Protein AF-A0A496ZN50-F1 (afdb_monomer_lite)

Radius of gyration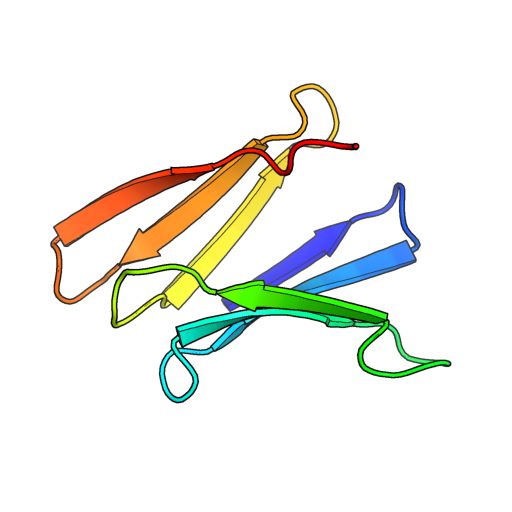: 11.62 Å; chains: 1; bounding box: 31×25×23 Å

Structure (mmCIF, N/CA/C/O backbone):
data_AF-A0A496ZN50-F1
#
_entry.id   AF-A0A496ZN50-F1
#
loop_
_atom_site.group_PDB
_atom_site.id
_atom_site.type_symbol
_atom_site.label_atom_id
_atom_site.label_alt_id
_atom_site.label_comp_id
_atom_site.label_asym_id
_atom_site.label_entity_id
_atom_site.label_seq_id
_atom_site.pdbx_PDB_ins_code
_atom_site.Cartn_x
_atom_site.Cartn_y
_atom_site.Cartn_z
_atom_site.occupancy
_atom_site.B_iso_or_equiv
_atom_site.auth_seq_id
_atom_site.auth_comp_id
_atom_site.auth_asym_id
_atom_site.auth_atom_id
_atom_site.pdbx_PDB_model_num
ATOM 1 N N . GLY A 1 1 ? -4.067 -4.104 -1.030 1.00 97.62 1 GLY A N 1
ATOM 2 C CA . GLY A 1 1 ? -3.767 -3.170 -2.144 1.00 97.62 1 GLY A CA 1
ATOM 3 C C . GLY A 1 1 ? -2.311 -3.244 -2.558 1.00 97.62 1 GLY A C 1
ATOM 4 O O . GLY A 1 1 ? -1.501 -3.707 -1.765 1.00 97.62 1 GLY A O 1
ATOM 5 N N . ILE A 1 2 ? -1.974 -2.797 -3.772 1.00 98.56 2 ILE A N 1
ATOM 6 C CA . ILE A 1 2 ? -0.610 -2.833 -4.326 1.00 98.56 2 ILE A CA 1
ATOM 7 C C . ILE A 1 2 ? -0.324 -1.577 -5.162 1.00 98.56 2 ILE A C 1
ATOM 9 O O . ILE A 1 2 ? -1.196 -1.135 -5.909 1.00 98.56 2 ILE A O 1
ATOM 13 N N . CYS A 1 3 ? 0.886 -1.024 -5.078 1.00 98.62 3 CYS A N 1
ATOM 14 C CA . CYS A 1 3 ? 1.389 -0.026 -6.029 1.00 98.62 3 CYS A CA 1
ATOM 15 C C . CYS A 1 3 ? 2.870 -0.262 -6.353 1.00 98.62 3 CYS A C 1
ATOM 17 O O . CYS A 1 3 ? 3.596 -0.855 -5.560 1.00 98.62 3 CYS A O 1
ATOM 19 N N . TYR A 1 4 ? 3.305 0.169 -7.537 1.00 98.19 4 TYR A N 1
ATOM 20 C CA . TYR A 1 4 ? 4.696 0.048 -7.975 1.00 98.19 4 TYR A CA 1
ATOM 21 C C . TYR A 1 4 ? 5.503 1.284 -7.567 1.00 98.19 4 TYR A C 1
ATOM 23 O O . TYR A 1 4 ? 5.050 2.412 -7.758 1.00 98.19 4 TYR A O 1
ATOM 31 N N . ASP A 1 5 ? 6.704 1.059 -7.046 1.00 97.31 5 ASP A N 1
ATOM 32 C CA . ASP A 1 5 ? 7.704 2.070 -6.730 1.00 97.31 5 ASP A CA 1
ATOM 33 C C . ASP A 1 5 ? 8.895 1.918 -7.675 1.00 97.31 5 ASP A C 1
ATOM 35 O O . ASP A 1 5 ? 9.753 1.045 -7.519 1.00 97.31 5 ASP A O 1
ATOM 39 N N . SER A 1 6 ? 8.961 2.812 -8.661 1.00 95.50 6 SER A N 1
ATOM 40 C CA . SER A 1 6 ? 10.029 2.821 -9.658 1.00 95.50 6 SER A CA 1
ATOM 41 C C . SER A 1 6 ? 11.398 3.185 -9.091 1.00 95.50 6 SER A C 1
ATOM 43 O O . SER A 1 6 ? 12.402 2.913 -9.741 1.00 95.50 6 SER A O 1
ATOM 45 N N . THR A 1 7 ? 11.467 3.821 -7.918 1.00 95.75 7 THR A N 1
ATOM 46 C CA . THR A 1 7 ? 12.750 4.195 -7.300 1.00 95.75 7 THR A CA 1
ATOM 47 C C . THR A 1 7 ? 13.440 2.998 -6.658 1.00 95.75 7 THR A C 1
ATOM 49 O O . THR A 1 7 ? 14.666 2.970 -6.552 1.00 95.75 7 THR A O 1
ATOM 52 N N . ARG A 1 8 ? 12.653 1.990 -6.270 1.00 95.69 8 ARG A N 1
ATOM 53 C CA . ARG A 1 8 ? 13.123 0.762 -5.626 1.00 95.69 8 ARG A CA 1
ATOM 54 C C . ARG A 1 8 ? 12.973 -0.482 -6.498 1.00 95.69 8 ARG A C 1
ATOM 56 O O . ARG A 1 8 ? 13.432 -1.536 -6.064 1.00 95.69 8 ARG A O 1
ATOM 63 N N . ASP A 1 9 ? 12.379 -0.352 -7.688 1.00 97.31 9 ASP A N 1
ATOM 64 C CA . ASP A 1 9 ? 12.029 -1.455 -8.597 1.00 97.31 9 ASP A CA 1
ATOM 65 C C . ASP A 1 9 ? 11.281 -2.569 -7.851 1.00 97.31 9 ASP A C 1
ATOM 67 O O . ASP A 1 9 ? 11.709 -3.719 -7.755 1.00 97.31 9 ASP A O 1
ATOM 71 N N . GLY A 1 10 ? 10.188 -2.178 -7.198 1.00 98.31 10 GLY A N 1
ATOM 72 C CA . GLY A 1 10 ? 9.434 -3.068 -6.327 1.00 98.31 10 GLY A CA 1
ATOM 73 C C . GLY A 1 10 ? 7.996 -2.624 -6.135 1.00 98.31 10 GLY A C 1
ATOM 74 O O . GLY A 1 10 ? 7.569 -1.569 -6.598 1.00 98.31 10 GLY A O 1
ATOM 75 N N . PHE A 1 11 ? 7.235 -3.456 -5.443 1.00 98.75 11 PHE A N 1
ATOM 76 C CA . PHE A 1 11 ? 5.830 -3.240 -5.159 1.00 98.75 11 PHE A CA 1
ATOM 77 C C . PHE A 1 11 ? 5.620 -3.039 -3.666 1.00 98.75 11 PHE A C 1
ATOM 79 O O . PHE A 1 11 ? 6.011 -3.881 -2.857 1.00 98.75 11 PHE A O 1
ATOM 86 N N . TRP A 1 12 ? 4.949 -1.948 -3.315 1.00 98.50 12 TRP A N 1
ATOM 87 C CA . TRP A 1 12 ? 4.407 -1.746 -1.981 1.00 98.50 12 TRP A CA 1
ATOM 88 C C . TRP A 1 12 ? 3.052 -2.435 -1.878 1.00 98.50 12 TRP A C 1
ATOM 90 O O . TRP A 1 12 ? 2.154 -2.164 -2.678 1.00 98.50 12 TRP A O 1
ATOM 100 N N . ILE A 1 13 ? 2.905 -3.330 -0.903 1.00 98.69 13 ILE A N 1
ATOM 101 C CA . ILE A 1 13 ? 1.723 -4.178 -0.720 1.00 98.69 13 IL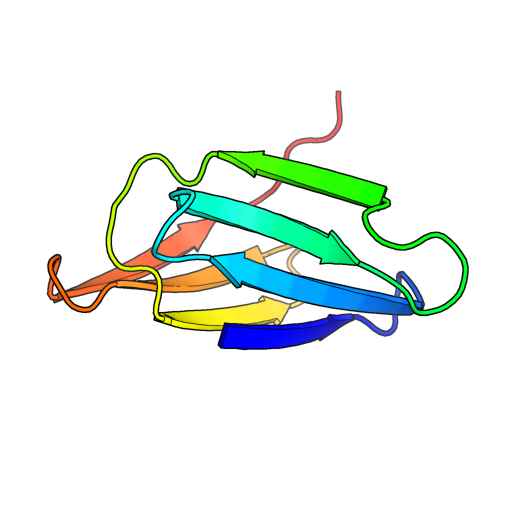E A CA 1
ATOM 102 C C . ILE A 1 13 ? 1.217 -4.026 0.712 1.00 98.69 13 ILE A C 1
ATOM 104 O O . ILE A 1 13 ? 1.989 -4.190 1.652 1.00 98.69 13 ILE A O 1
ATOM 108 N N . VAL A 1 14 ? -0.079 -3.759 0.882 1.00 98.56 14 VAL A N 1
ATOM 109 C CA . VAL A 1 14 ? -0.750 -3.837 2.193 1.00 98.56 14 VAL A CA 1
ATOM 110 C C . VAL A 1 14 ? -1.506 -5.151 2.327 1.00 98.56 14 VAL A C 1
ATOM 112 O O . VAL A 1 14 ? -2.126 -5.608 1.361 1.00 98.56 14 VAL A O 1
ATOM 115 N N . SER A 1 15 ? -1.461 -5.724 3.525 1.00 97.88 15 SER A N 1
ATOM 116 C CA . SER A 1 15 ? -2.153 -6.956 3.900 1.00 97.88 15 SER A CA 1
ATOM 117 C C . SER A 1 15 ? -3.133 -6.678 5.037 1.00 97.88 15 SER A C 1
ATOM 119 O O . SER A 1 15 ? -2.710 -6.262 6.115 1.00 97.88 15 SER A O 1
ATOM 121 N N . ASP A 1 16 ? -4.425 -6.921 4.796 1.00 95.88 16 ASP A N 1
ATOM 122 C CA . ASP A 1 16 ? -5.468 -6.882 5.832 1.00 95.88 16 ASP A CA 1
ATOM 123 C C . ASP A 1 16 ? -5.199 -7.940 6.911 1.00 95.88 16 ASP A C 1
ATOM 125 O O . ASP A 1 16 ? -5.130 -7.619 8.090 1.00 95.88 16 ASP A O 1
ATOM 129 N N . GLU A 1 17 ? -4.953 -9.190 6.506 1.00 96.38 17 GLU A N 1
ATOM 130 C CA . GLU A 1 17 ? -4.804 -10.316 7.438 1.00 96.38 17 GLU A CA 1
ATOM 131 C C . GLU A 1 17 ? -3.613 -10.159 8.391 1.00 96.38 17 GLU A C 1
ATOM 133 O O . GLU A 1 17 ? -3.712 -10.525 9.561 1.00 96.38 17 GLU A O 1
ATOM 138 N N . SER A 1 18 ? -2.485 -9.633 7.902 1.00 97.50 18 SER A N 1
ATOM 139 C CA . SER A 1 18 ? -1.281 -9.472 8.726 1.00 97.50 18 SER A CA 1
ATOM 140 C C . SER A 1 18 ? -1.095 -8.070 9.303 1.00 97.50 18 SER A C 1
ATOM 142 O O . SER A 1 18 ? -0.213 -7.902 10.138 1.00 97.50 18 SER A O 1
ATOM 144 N N . GLU A 1 19 ? -1.893 -7.081 8.888 1.00 97.38 19 GLU A N 1
ATOM 145 C CA . GLU A 1 19 ? -1.763 -5.667 9.290 1.00 97.38 19 GLU A CA 1
ATOM 146 C C . GLU A 1 19 ? -0.368 -5.075 8.996 1.00 97.38 19 GLU A C 1
ATOM 148 O O . GLU A 1 19 ? 0.202 -4.290 9.764 1.00 97.38 19 GLU A O 1
ATOM 153 N N . MET A 1 20 ? 0.200 -5.466 7.853 1.00 98.00 20 MET A N 1
ATOM 154 C CA . MET A 1 20 ? 1.558 -5.105 7.440 1.00 98.00 20 MET A CA 1
ATOM 155 C C . MET A 1 20 ? 1.583 -4.381 6.091 1.00 98.00 20 MET A C 1
ATOM 157 O O . MET A 1 20 ? 0.778 -4.647 5.194 1.00 98.00 20 MET A O 1
ATOM 161 N N . LEU A 1 21 ? 2.589 -3.520 5.941 1.00 98.31 21 LEU A N 1
ATOM 162 C CA . LEU A 1 21 ? 3.100 -2.993 4.680 1.00 98.31 21 LEU A CA 1
ATOM 163 C C . LEU A 1 21 ? 4.364 -3.764 4.291 1.00 98.31 21 LEU A C 1
ATOM 165 O O . LEU A 1 21 ? 5.279 -3.885 5.101 1.00 98.31 21 LEU A O 1
ATOM 169 N N . TYR A 1 22 ? 4.444 -4.222 3.047 1.00 98.38 22 TYR A N 1
ATOM 170 C CA . TYR A 1 22 ? 5.600 -4.926 2.496 1.00 98.38 22 TYR A CA 1
ATOM 171 C C . TYR A 1 22 ? 6.181 -4.185 1.298 1.00 98.38 22 TYR A C 1
ATOM 173 O O . TYR A 1 22 ? 5.419 -3.717 0.454 1.00 98.38 22 TYR A O 1
ATOM 181 N N . LEU A 1 23 ? 7.511 -4.173 1.180 1.00 98.25 23 LEU A N 1
ATOM 182 C CA . LEU A 1 23 ? 8.188 -3.998 -0.105 1.00 98.25 23 LEU A CA 1
ATOM 183 C C . LEU A 1 23 ? 8.519 -5.378 -0.661 1.00 98.25 23 LEU A C 1
ATOM 185 O O . LEU A 1 23 ? 9.234 -6.150 -0.019 1.00 98.25 23 LEU A O 1
ATOM 189 N N . TRP A 1 24 ? 8.036 -5.676 -1.859 1.00 98.62 24 TRP A N 1
ATOM 190 C CA . TRP A 1 24 ? 8.228 -6.964 -2.513 1.00 98.62 24 TRP A CA 1
ATOM 191 C C . TRP A 1 24 ? 8.745 -6.793 -3.943 1.00 98.62 24 TRP A C 1
ATOM 193 O O . TRP A 1 24 ? 8.320 -5.878 -4.644 1.00 98.62 24 TRP A O 1
ATOM 203 N N . ASP A 1 25 ? 9.626 -7.677 -4.403 1.00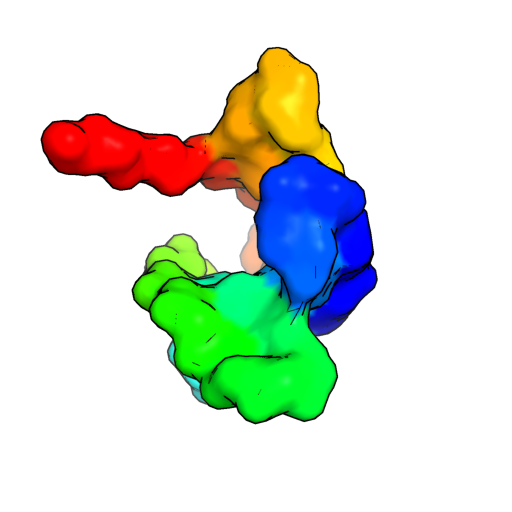 98.31 25 ASP A N 1
ATOM 204 C CA . ASP A 1 25 ? 10.017 -7.763 -5.813 1.00 98.31 25 ASP A CA 1
ATOM 205 C C . ASP A 1 25 ? 10.008 -9.216 -6.333 1.00 98.31 25 ASP A C 1
ATOM 207 O O . ASP A 1 25 ? 9.938 -10.182 -5.570 1.00 98.31 25 ASP A O 1
ATOM 211 N N . LEU A 1 26 ? 10.082 -9.368 -7.659 1.00 96.19 26 LEU A N 1
ATOM 212 C CA . LEU A 1 26 ? 10.027 -10.663 -8.352 1.00 96.19 26 LEU A CA 1
ATOM 213 C C . LEU A 1 26 ? 11.248 -11.565 -8.113 1.00 96.19 26 LEU A C 1
ATOM 215 O O . LEU A 1 26 ? 11.164 -12.769 -8.347 1.00 96.19 26 LEU A O 1
ATOM 219 N N . THR A 1 27 ? 12.383 -10.995 -7.710 1.00 97.88 27 THR A N 1
ATOM 220 C CA . THR A 1 27 ? 13.671 -11.699 -7.620 1.00 97.88 27 THR A CA 1
ATOM 221 C C . THR A 1 27 ? 13.942 -12.198 -6.202 1.00 97.88 27 THR A C 1
ATOM 223 O O . THR A 1 27 ? 14.346 -13.341 -6.006 1.00 97.88 27 THR A O 1
ATOM 226 N N . ASN A 1 28 ? 13.709 -11.341 -5.215 1.00 97.56 28 ASN A N 1
ATOM 227 C CA . ASN A 1 28 ? 14.032 -11.522 -3.806 1.00 97.56 28 ASN A CA 1
ATOM 228 C C . ASN A 1 28 ? 12.793 -11.844 -2.961 1.00 97.56 28 ASN A C 1
ATOM 230 O O . ASN A 1 28 ? 12.924 -12.293 -1.824 1.00 97.56 28 ASN A O 1
ATOM 234 N N . GLY A 1 29 ? 11.589 -11.618 -3.490 1.00 98.00 29 GLY A N 1
ATOM 235 C CA . GLY A 1 29 ? 10.366 -11.701 -2.706 1.00 98.00 29 GLY A CA 1
ATOM 236 C C . GLY A 1 29 ? 10.240 -10.507 -1.758 1.00 98.00 29 GLY A C 1
ATOM 237 O O . GLY A 1 29 ? 10.402 -9.364 -2.175 1.00 98.00 29 GLY A O 1
ATOM 238 N N . VAL A 1 30 ? 9.928 -10.753 -0.480 1.00 98.31 30 VAL A N 1
ATOM 239 C CA . VAL A 1 30 ? 9.793 -9.687 0.531 1.00 98.31 30 VAL A CA 1
ATOM 240 C C . VAL A 1 30 ? 11.171 -9.137 0.900 1.00 98.31 30 VAL A C 1
ATOM 242 O O . VAL A 1 30 ? 12.024 -9.870 1.394 1.00 98.31 30 VAL A O 1
ATOM 245 N N . ARG A 1 31 ? 11.366 -7.833 0.702 1.00 97.81 31 ARG A N 1
ATOM 246 C CA . ARG A 1 31 ? 12.600 -7.108 1.042 1.00 97.81 31 ARG A CA 1
ATOM 247 C C . ARG A 1 31 ? 12.496 -6.379 2.372 1.00 97.81 31 ARG A C 1
ATOM 249 O O . ARG A 1 31 ? 13.448 -6.371 3.142 1.00 97.81 31 ARG A O 1
ATOM 256 N N . GLU A 1 32 ? 11.348 -5.755 2.621 1.00 96.75 32 GLU A N 1
ATOM 257 C CA . GLU A 1 32 ? 11.081 -4.949 3.814 1.00 96.75 32 GLU A CA 1
ATOM 258 C C . GLU A 1 32 ? 9.645 -5.179 4.283 1.00 96.75 32 GLU A C 1
ATOM 260 O O . GLU A 1 32 ? 8.765 -5.505 3.481 1.00 96.75 32 GLU A O 1
ATOM 265 N N . GLN A 1 33 ? 9.412 -5.002 5.584 1.00 97.25 33 GLN A N 1
ATOM 266 C CA . GLN A 1 33 ? 8.090 -5.124 6.184 1.00 97.25 33 GLN A CA 1
ATOM 267 C C . GLN A 1 33 ? 7.930 -4.172 7.374 1.00 97.25 33 GLN A C 1
ATOM 269 O O . GLN A 1 33 ? 8.843 -4.034 8.189 1.00 97.25 33 GLN A O 1
ATOM 274 N N . TYR A 1 34 ? 6.756 -3.557 7.491 1.00 96.88 34 TYR A N 1
ATOM 275 C CA . TYR A 1 34 ? 6.420 -2.572 8.518 1.00 96.88 34 TYR A CA 1
ATOM 276 C C . TYR A 1 34 ? 5.020 -2.845 9.067 1.00 96.88 34 TYR A C 1
ATOM 278 O O . TYR A 1 34 ? 4.100 -3.104 8.293 1.00 96.88 34 TYR A O 1
ATOM 286 N N . SER A 1 35 ? 4.846 -2.777 10.388 1.00 96.69 35 SER A N 1
ATOM 287 C CA . SER A 1 35 ? 3.511 -2.862 10.994 1.00 96.69 35 SER A CA 1
ATOM 288 C C . SER A 1 35 ? 2.755 -1.557 10.774 1.00 96.69 35 SER A C 1
ATOM 290 O O . SER A 1 35 ? 3.320 -0.478 10.948 1.00 96.69 35 SER A O 1
ATOM 292 N N . LEU A 1 36 ? 1.486 -1.662 10.383 1.00 95.75 36 LEU A N 1
ATOM 293 C CA . LEU A 1 36 ? 0.632 -0.509 10.109 1.00 95.75 36 LEU A CA 1
ATOM 294 C C . LEU A 1 36 ? 0.048 0.106 11.386 1.00 95.75 36 LEU A C 1
ATOM 296 O O . LEU A 1 36 ? -0.167 1.314 11.443 1.00 95.75 36 LEU A O 1
ATOM 300 N N . GLY A 1 37 ? -0.191 -0.705 12.420 1.00 94.75 37 GLY A N 1
ATOM 301 C CA . GLY A 1 37 ? -0.809 -0.252 13.671 1.00 94.75 37 GLY A CA 1
ATOM 302 C C . GLY A 1 37 ? -2.299 0.106 13.554 1.00 94.75 37 GLY A C 1
ATOM 303 O O . GLY A 1 37 ? -2.844 0.704 14.478 1.00 94.75 37 GLY A O 1
ATOM 304 N N . PHE A 1 38 ? -2.943 -0.247 12.439 1.00 96.00 38 PHE A N 1
ATOM 305 C CA . PHE A 1 38 ? -4.387 -0.158 12.206 1.00 96.00 38 PHE A CA 1
ATOM 306 C C . PHE A 1 38 ? -4.839 -1.333 11.326 1.00 96.00 38 PHE A C 1
ATOM 308 O O . PHE A 1 38 ? -4.040 -1.903 10.577 1.00 96.00 38 PHE A O 1
ATOM 315 N N . SER A 1 39 ? -6.123 -1.675 11.403 1.00 96.94 39 SER A N 1
ATOM 316 C CA . SER A 1 39 ? -6.701 -2.838 10.718 1.00 96.94 39 SER A CA 1
ATOM 317 C C . SER A 1 39 ? -7.313 -2.477 9.356 1.00 96.94 39 SER A C 1
ATOM 319 O O . SER A 1 39 ? -7.565 -1.304 9.053 1.00 96.94 39 SER A O 1
ATOM 321 N N . LYS A 1 40 ? -7.609 -3.499 8.538 1.00 97.25 40 LYS A N 1
ATOM 322 C CA . LYS A 1 40 ? -8.394 -3.382 7.291 1.00 97.25 40 LYS A CA 1
ATOM 323 C C . LYS A 1 40 ? -7.809 -2.421 6.260 1.00 97.25 40 LYS A C 1
ATOM 325 O O . LYS A 1 40 ? -8.528 -1.628 5.654 1.00 97.25 40 LYS A O 1
ATOM 330 N N . ALA A 1 41 ? -6.494 -2.484 6.065 1.00 98.12 41 ALA A N 1
ATOM 331 C CA . ALA A 1 41 ? -5.809 -1.739 5.015 1.00 98.12 41 ALA A CA 1
ATOM 332 C C . ALA A 1 41 ? -6.102 -2.343 3.628 1.00 98.12 41 ALA A C 1
ATOM 334 O O . ALA A 1 41 ? -5.711 -3.474 3.342 1.00 98.12 41 ALA A O 1
ATOM 335 N N . GLU A 1 42 ? -6.730 -1.571 2.739 1.00 97.75 42 GLU A N 1
ATOM 336 C CA . GLU A 1 42 ? -7.234 -2.086 1.452 1.00 97.75 42 GLU A CA 1
ATOM 337 C C . GLU A 1 42 ? -6.489 -1.517 0.237 1.00 97.75 42 GLU A C 1
ATOM 339 O O . GLU A 1 42 ? -6.072 -2.253 -0.663 1.00 97.75 42 GLU A O 1
ATOM 344 N N . GLY A 1 43 ? -6.264 -0.203 0.206 1.00 98.06 43 GLY A N 1
ATOM 345 C CA . GLY A 1 43 ? -5.633 0.512 -0.908 1.00 98.06 43 GLY A CA 1
ATOM 346 C C . GLY A 1 43 ? -4.395 1.281 -0.465 1.00 98.06 43 GLY A C 1
ATOM 347 O O . GLY A 1 43 ? -4.354 1.779 0.656 1.00 98.06 43 GLY A O 1
ATOM 348 N N . ILE A 1 44 ? -3.397 1.384 -1.346 1.00 98.69 44 ILE A N 1
ATOM 349 C CA . ILE A 1 44 ? -2.125 2.065 -1.075 1.00 98.69 44 ILE A CA 1
ATOM 350 C C . ILE A 1 44 ? -1.605 2.788 -2.319 1.00 98.69 44 ILE A C 1
ATOM 352 O O . ILE A 1 44 ? -1.685 2.259 -3.428 1.00 98.69 44 ILE A O 1
ATOM 356 N N . VAL A 1 45 ? -1.020 3.969 -2.115 1.00 98.50 45 VAL A N 1
ATOM 357 C CA . VAL A 1 45 ? -0.116 4.624 -3.068 1.00 98.50 45 VAL A CA 1
ATOM 358 C C . VAL A 1 45 ? 1.115 5.166 -2.336 1.00 98.50 45 VAL A C 1
ATOM 360 O O . VAL A 1 45 ? 1.002 5.669 -1.217 1.00 98.50 45 VAL A O 1
ATOM 363 N N . TYR A 1 46 ? 2.281 5.064 -2.972 1.00 98.12 46 TYR A N 1
ATOM 364 C CA . TYR A 1 46 ? 3.531 5.680 -2.529 1.00 98.12 46 TYR A CA 1
ATOM 365 C C . TYR A 1 46 ? 3.894 6.853 -3.443 1.00 98.12 46 TYR A C 1
ATOM 367 O O . TYR A 1 46 ? 3.799 6.743 -4.665 1.00 98.12 46 TYR A O 1
ATOM 375 N N . ILE A 1 47 ? 4.297 7.976 -2.848 1.00 96.81 47 ILE A N 1
ATOM 376 C CA . ILE A 1 47 ? 4.728 9.189 -3.549 1.00 96.81 47 ILE A CA 1
ATOM 377 C C . ILE A 1 47 ? 6.189 9.454 -3.188 1.00 96.81 47 ILE A C 1
ATOM 379 O O . ILE A 1 47 ? 6.482 9.999 -2.116 1.00 96.81 47 ILE A O 1
ATOM 383 N N . ALA A 1 48 ? 7.097 9.075 -4.089 1.00 93.75 48 ALA A N 1
ATOM 384 C CA . ALA A 1 48 ? 8.539 9.118 -3.864 1.00 93.75 48 ALA A CA 1
ATOM 385 C C . ALA A 1 48 ? 9.062 10.538 -3.596 1.00 93.75 48 ALA A C 1
ATOM 387 O O . ALA A 1 48 ? 9.907 10.731 -2.726 1.00 93.75 48 ALA A O 1
ATOM 388 N N . GLU A 1 49 ? 8.506 11.556 -4.260 1.00 94.44 49 GLU A N 1
ATOM 389 C CA . GLU A 1 49 ? 8.922 12.959 -4.118 1.00 94.44 49 GLU A CA 1
ATOM 390 C C . GLU A 1 49 ? 8.748 13.492 -2.692 1.00 94.44 49 GLU A C 1
ATOM 392 O O . GLU A 1 49 ? 9.409 14.449 -2.293 1.00 94.44 49 GLU A O 1
ATOM 397 N N . THR A 1 50 ? 7.837 12.889 -1.926 1.00 94.31 50 THR A N 1
ATOM 398 C CA . THR A 1 50 ? 7.514 13.298 -0.552 1.00 94.31 50 THR A CA 1
ATOM 399 C C . THR A 1 50 ? 7.764 12.194 0.468 1.00 94.31 50 THR A C 1
ATOM 401 O O . THR A 1 50 ? 7.369 12.345 1.624 1.00 94.31 50 THR A O 1
ATOM 404 N N . ASN A 1 51 ? 8.363 11.078 0.036 1.00 93.00 51 ASN A N 1
ATOM 405 C CA . ASN A 1 51 ? 8.514 9.847 0.808 1.00 93.00 51 ASN A CA 1
ATOM 406 C C . ASN A 1 51 ? 7.258 9.496 1.633 1.00 93.00 51 ASN A C 1
ATOM 408 O O . ASN A 1 51 ? 7.328 9.241 2.835 1.00 93.00 51 ASN A O 1
ATOM 412 N N . SER A 1 52 ? 6.085 9.584 1.002 1.00 96.62 52 SER A N 1
ATOM 413 C CA . SER A 1 52 ? 4.802 9.474 1.699 1.00 96.62 52 SER A CA 1
ATOM 414 C C . SER A 1 52 ? 3.975 8.313 1.172 1.00 96.62 52 SER A C 1
ATOM 416 O O . SER A 1 52 ? 3.778 8.171 -0.034 1.00 96.62 52 SER A O 1
ATOM 418 N N . PHE A 1 53 ? 3.423 7.537 2.095 1.00 98.19 53 PHE A N 1
ATOM 419 C CA . PHE A 1 53 ? 2.415 6.522 1.825 1.00 98.19 53 PHE A CA 1
ATOM 420 C C . PHE A 1 53 ? 1.038 7.0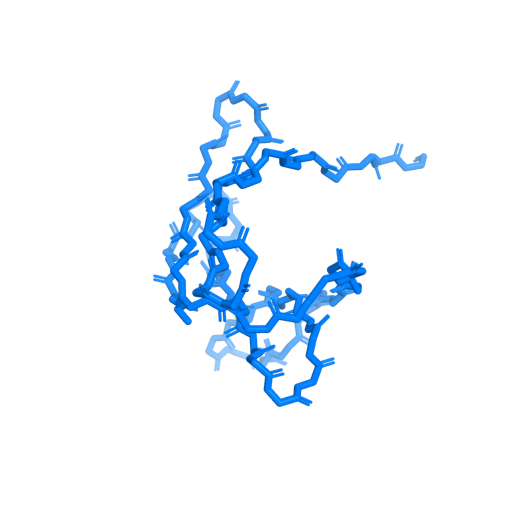67 2.157 1.00 98.19 53 PHE A C 1
ATOM 422 O O . PHE A 1 53 ? 0.854 7.688 3.204 1.00 98.19 53 PHE A O 1
ATOM 429 N N . TYR A 1 54 ? 0.070 6.782 1.298 1.00 98.50 54 TYR A N 1
ATOM 430 C CA . TYR A 1 54 ? -1.341 7.030 1.555 1.00 98.50 54 TYR A CA 1
ATOM 431 C C . TYR A 1 54 ? -2.081 5.703 1.531 1.00 98.50 54 TYR A C 1
ATOM 433 O O . TYR A 1 54 ? -2.026 4.993 0.525 1.00 98.50 54 TYR A O 1
ATOM 441 N N . ILE A 1 55 ? -2.740 5.362 2.639 1.00 98.62 55 ILE A N 1
ATOM 442 C CA . ILE A 1 55 ? -3.380 4.057 2.831 1.00 98.62 55 ILE A CA 1
ATOM 443 C C . ILE A 1 55 ? -4.810 4.266 3.316 1.00 98.62 55 ILE A C 1
ATOM 445 O O . ILE A 1 55 ? -5.035 5.000 4.277 1.00 98.62 55 ILE A O 1
ATOM 449 N N . VAL A 1 56 ? -5.775 3.632 2.651 1.00 98.44 56 VAL A N 1
ATOM 450 C CA . VAL A 1 56 ? -7.176 3.629 3.097 1.00 98.44 56 VAL A CA 1
ATOM 451 C C . VAL A 1 56 ? -7.439 2.434 4.005 1.00 98.44 56 VAL A C 1
ATOM 453 O O . VAL A 1 56 ? -6.993 1.323 3.706 1.00 98.44 56 VAL A O 1
ATOM 456 N N . SER A 1 57 ? -8.179 2.669 5.088 1.00 98.44 57 SER A N 1
ATOM 457 C CA . SER A 1 57 ? -8.744 1.618 5.936 1.00 98.44 57 SER A CA 1
ATOM 458 C C . SER A 1 57 ? -10.262 1.623 5.818 1.00 98.44 57 SER A C 1
ATOM 460 O O . SER A 1 57 ? -10.885 2.668 6.022 1.00 98.44 57 SER A O 1
ATOM 462 N N . ASP A 1 58 ? -10.842 0.464 5.500 1.00 97.62 58 ASP A N 1
ATOM 463 C CA . ASP A 1 58 ? -12.296 0.311 5.382 1.00 97.62 58 ASP A CA 1
ATOM 464 C C . ASP A 1 58 ? -12.972 0.395 6.758 1.00 97.62 58 ASP A C 1
ATOM 466 O O . ASP A 1 58 ? -13.856 1.220 6.969 1.00 97.62 58 ASP A O 1
ATOM 470 N N . SER A 1 59 ? -12.490 -0.365 7.750 1.00 97.62 59 SER A N 1
ATOM 471 C CA . SER A 1 59 ? -13.120 -0.387 9.081 1.00 97.62 59 SER A CA 1
ATOM 472 C C . SER A 1 59 ? -12.963 0.902 9.875 1.00 97.62 59 SER A C 1
ATOM 474 O O . SER A 1 59 ? -13.743 1.146 10.791 1.00 97.62 59 SER A O 1
ATOM 476 N N . GLU A 1 60 ? -11.926 1.690 9.589 1.00 97.06 60 GLU A N 1
ATOM 477 C CA . GLU A 1 60 ? -11.704 2.957 10.286 1.00 97.06 60 GLU A CA 1
ATOM 478 C C . GLU A 1 60 ? -12.289 4.167 9.558 1.00 97.06 60 GLU A C 1
ATOM 480 O O . GLU A 1 60 ? -12.269 5.258 10.127 1.00 97.06 60 GLU A O 1
ATOM 485 N N . GLU A 1 61 ? -12.793 3.993 8.330 1.00 97.81 61 GLU A N 1
ATOM 486 C CA . GLU A 1 61 ? -13.314 5.071 7.479 1.00 97.81 61 GLU A CA 1
ATOM 487 C C . GLU A 1 61 ? -12.302 6.226 7.303 1.00 97.81 61 GLU A C 1
ATOM 489 O O . GLU A 1 61 ? -12.648 7.411 7.308 1.00 97.81 61 GLU A O 1
ATOM 494 N N . LYS A 1 62 ? -11.011 5.887 7.172 1.00 98.19 62 LYS A N 1
ATOM 495 C CA . LYS A 1 62 ? -9.898 6.852 7.166 1.00 98.19 62 LYS A CA 1
ATOM 496 C C . LYS A 1 62 ? -8.947 6.666 5.993 1.0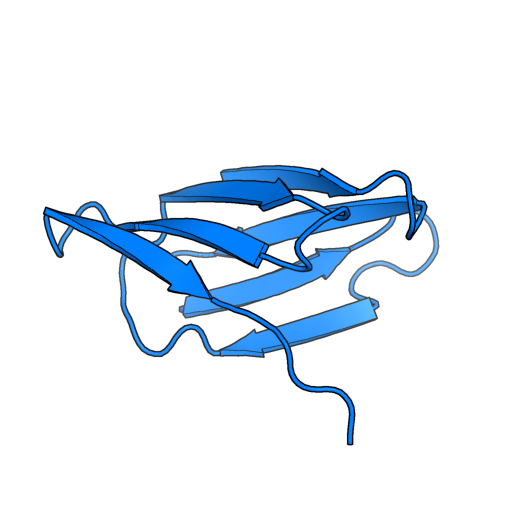0 98.19 62 LYS A C 1
ATOM 498 O O . LYS A 1 62 ? -8.688 5.557 5.529 1.00 98.19 62 LYS A O 1
ATOM 503 N N . LEU A 1 63 ? -8.345 7.788 5.598 1.00 98.31 63 LEU A N 1
ATOM 504 C CA . LEU A 1 63 ? -7.122 7.844 4.804 1.00 98.31 63 LEU A CA 1
ATOM 505 C C . LEU A 1 63 ? -5.961 8.230 5.723 1.00 98.31 63 LEU A C 1
ATOM 507 O O . LEU A 1 63 ? -5.938 9.335 6.269 1.00 98.31 63 LEU A O 1
ATOM 511 N N . T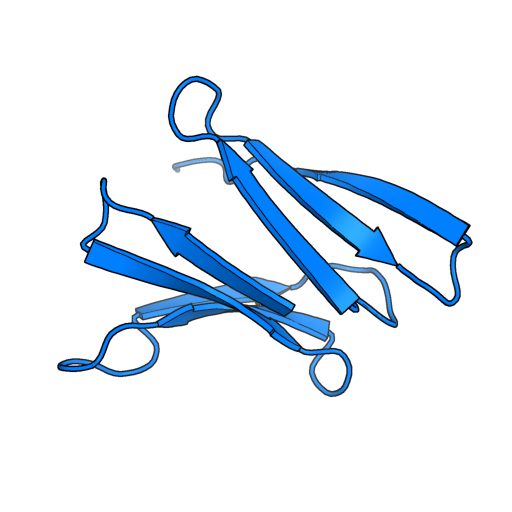YR A 1 64 ? -4.988 7.342 5.866 1.00 98.00 64 TYR A N 1
ATOM 512 C CA . TYR A 1 64 ? -3.764 7.608 6.606 1.00 98.00 64 TYR A CA 1
ATOM 513 C C . TYR A 1 64 ? -2.679 8.153 5.692 1.00 98.00 64 TYR A C 1
ATOM 515 O O . TYR A 1 64 ? -2.610 7.795 4.515 1.00 98.00 64 TYR A O 1
ATOM 523 N N . LYS A 1 65 ? -1.794 8.965 6.271 1.00 97.56 65 LYS A N 1
ATOM 524 C CA . LYS A 1 65 ? -0.529 9.364 5.664 1.00 97.56 65 LYS A CA 1
ATOM 525 C C . LYS A 1 65 ? 0.617 8.908 6.564 1.00 97.56 65 LYS A C 1
ATOM 527 O O . LYS A 1 65 ? 0.645 9.291 7.731 1.00 97.56 65 LYS A O 1
ATOM 532 N N . PHE A 1 66 ? 1.559 8.153 6.011 1.00 94.62 66 PHE A N 1
ATOM 533 C CA . PHE A 1 66 ? 2.759 7.686 6.711 1.00 94.62 66 PHE A CA 1
ATOM 534 C C . PHE A 1 66 ? 4.029 8.105 5.980 1.00 94.62 66 PHE A C 1
ATOM 536 O O . PHE A 1 66 ? 4.014 8.318 4.768 1.00 94.62 66 PHE A O 1
ATOM 543 N N . HIS A 1 67 ? 5.134 8.142 6.715 1.00 93.25 67 HIS A N 1
ATOM 544 C CA . HIS A 1 67 ? 6.495 8.172 6.191 1.00 93.25 67 HIS A CA 1
ATOM 545 C C . HIS A 1 67 ? 7.313 7.102 6.919 1.00 93.25 67 HIS A C 1
ATOM 547 O O . HIS A 1 67 ? 7.051 6.807 8.085 1.00 93.25 67 HIS A O 1
ATOM 553 N N . ILE A 1 68 ? 8.285 6.507 6.231 1.00 88.31 68 ILE A N 1
ATOM 554 C CA . ILE A 1 68 ? 9.273 5.629 6.866 1.00 88.31 68 ILE A CA 1
ATOM 555 C C . ILE A 1 68 ? 10.458 6.512 7.254 1.00 88.31 68 ILE A C 1
ATOM 557 O O . ILE A 1 68 ? 10.995 7.223 6.403 1.00 88.31 68 ILE A O 1
ATOM 561 N N . GLU A 1 69 ? 10.841 6.495 8.530 1.00 81.94 69 GLU A N 1
ATOM 562 C CA . GLU A 1 69 ? 12.051 7.172 9.002 1.00 81.94 69 GLU A CA 1
ATOM 563 C C . GLU A 1 69 ? 13.274 6.284 8.747 1.00 81.94 69 GLU A C 1
ATOM 565 O O . GLU A 1 69 ? 13.269 5.094 9.069 1.00 81.94 69 GLU A O 1
ATOM 570 N N . GLU A 1 70 ? 14.314 6.860 8.145 1.00 74.12 70 GLU A N 1
ATOM 571 C CA . GLU A 1 70 ? 15.630 6.227 8.058 1.00 74.12 70 GLU A CA 1
ATOM 572 C C . GLU A 1 70 ? 16.391 6.504 9.365 1.00 74.12 70 GLU A C 1
ATOM 574 O O . GLU A 1 70 ? 16.400 7.640 9.843 1.00 74.12 70 GLU A O 1
ATOM 579 N N . ASN A 1 71 ? 16.982 5.457 9.955 1.00 58.94 71 ASN A N 1
ATOM 580 C CA . ASN A 1 71 ? 17.835 5.568 11.147 1.00 58.94 71 ASN A CA 1
ATOM 581 C C . ASN A 1 71 ? 19.206 6.169 10.824 1.00 58.94 71 ASN A C 1
ATOM 583 O O . ASN A 1 71 ? 19.757 5.818 9.755 1.00 58.94 71 ASN A O 1
#

pLDDT: mean 96.06, std 5.75, range [58.94, 98.75]

Sequence (71 aa):
GICYDSTRDGFWIVSDESEMLYLWDLTNGVREQYSLGFSKAEGIVYIAETNSFYIVSDSEEKLYKFHIEEN

Secondary structure (DSSP, 8-state):
-EEEETTTTEEEEEETTTTEEEEEETTTEEEEEEE-SSS-EEEEEEEGGGTEEEEEETTTTEEEEE-PPP-

Foldseek 3Di:
DWDADPVVRFIWDADQVQQKTFTADPPPGTDDIDHNPDHAWDDWDADPVVQWIWTDHPVVRDIDIDHDDDD